Protein AF-A0A9J7IQV3-F1 (afdb_monomer)

Solvent-accessible surface area (backbone atoms only — not comparable to full-atom values): 7242 Å² total; per-residue (Å²): 132,83,75,79,78,43,65,56,56,86,80,60,80,63,69,46,52,77,72,60,91,45,40,62,63,55,51,52,43,49,49,53,50,51,53,48,32,65,75,38,66,36,47,55,73,40,44,62,68,36,52,65,79,34,48,43,85,64,58,66,72,73,53,76,78,61,89,65,82,74,87,46,57,66,56,49,51,53,48,48,41,71,74,57,49,50,78,76,55,68,69,60,57,51,48,59,64,69,67,57,77,84,69,90,73,65,92,71,80,66,83,80,86,124

Mean predicted aligned error: 13.44 Å

Organism: Spodoptera litura (NCBI:txid69820)

Structure (mmCIF, N/CA/C/O backbone):
data_AF-A0A9J7IQV3-F1
#
_entry.id   AF-A0A9J7IQV3-F1
#
loop_
_atom_site.group_PDB
_atom_site.id
_atom_site.type_symbol
_atom_site.label_atom_id
_atom_site.label_alt_id
_atom_site.label_comp_id
_atom_site.label_asym_id
_atom_site.label_entity_id
_atom_site.label_seq_id
_atom_site.pdbx_PDB_ins_code
_atom_site.Cartn_x
_atom_site.Cartn_y
_atom_site.Cartn_z
_atom_site.occupancy
_atom_site.B_iso_or_equiv
_atom_site.auth_seq_id
_atom_site.auth_comp_id
_atom_site.auth_asym_id
_atom_site.auth_atom_id
_atom_site.pdbx_PDB_model_num
ATOM 1 N N . MET A 1 1 ? -29.656 5.021 5.206 1.00 35.22 1 MET A N 1
ATOM 2 C CA . MET A 1 1 ? -28.925 3.734 5.220 1.00 35.22 1 MET A CA 1
ATOM 3 C C . MET A 1 1 ? -27.601 3.945 5.943 1.00 35.22 1 MET A C 1
ATOM 5 O O . MET A 1 1 ? -26.786 4.709 5.447 1.00 35.22 1 MET A O 1
ATOM 9 N N . ARG A 1 2 ? -27.395 3.365 7.134 1.00 43.28 2 ARG A N 1
ATOM 10 C CA . ARG A 1 2 ? -26.077 3.396 7.794 1.00 43.28 2 ARG A CA 1
ATOM 11 C C . ARG A 1 2 ? -25.187 2.390 7.064 1.00 43.28 2 ARG A C 1
ATOM 13 O O . ARG A 1 2 ? -25.469 1.198 7.131 1.00 43.28 2 ARG A O 1
ATOM 20 N N . ARG A 1 3 ? -24.167 2.850 6.331 1.00 49.25 3 ARG A N 1
ATOM 21 C CA . ARG A 1 3 ? -23.093 1.947 5.893 1.00 49.25 3 ARG A CA 1
ATOM 22 C C . ARG A 1 3 ? -22.480 1.367 7.168 1.00 49.25 3 ARG A C 1
ATOM 24 O O . ARG A 1 3 ? -22.193 2.123 8.093 1.00 49.25 3 ARG A O 1
ATOM 31 N N . ALA A 1 4 ? -22.379 0.043 7.255 1.00 53.09 4 ALA A N 1
ATOM 32 C CA . ALA A 1 4 ? -21.648 -0.589 8.341 1.00 53.09 4 ALA A CA 1
ATOM 33 C C . ALA A 1 4 ? -20.221 -0.034 8.293 1.00 53.09 4 ALA A C 1
ATOM 35 O O . ALA A 1 4 ? -19.566 -0.143 7.259 1.00 53.09 4 ALA A O 1
ATOM 36 N N . GLN A 1 5 ? -19.786 0.639 9.357 1.00 57.12 5 GLN A N 1
ATOM 37 C CA . GLN A 1 5 ? -18.410 1.108 9.457 1.00 57.12 5 GLN A CA 1
ATOM 38 C C . GLN A 1 5 ? -17.527 -0.141 9.503 1.00 57.12 5 GLN A C 1
ATOM 40 O O . GLN A 1 5 ? -17.609 -0.935 10.441 1.00 57.12 5 GLN A O 1
ATOM 45 N N . GLU A 1 6 ? -16.754 -0.366 8.449 1.00 62.66 6 GLU A N 1
ATOM 46 C CA . GLU A 1 6 ? -15.898 -1.538 8.329 1.00 62.66 6 GLU A CA 1
ATOM 47 C C . GLU A 1 6 ? -14.594 -1.273 9.069 1.00 62.66 6 GLU A C 1
ATOM 49 O O . GLU A 1 6 ? -13.750 -0.510 8.624 1.00 62.66 6 GLU A O 1
ATOM 54 N N . THR A 1 7 ? -14.422 -1.912 10.222 1.00 67.19 7 THR A N 1
ATOM 55 C CA . THR A 1 7 ? -13.228 -1.762 11.067 1.00 67.19 7 THR A CA 1
ATOM 56 C C . THR A 1 7 ? -12.096 -2.719 10.674 1.00 67.19 7 THR A C 1
ATOM 58 O O . THR A 1 7 ? -11.151 -2.912 11.434 1.00 67.19 7 THR A O 1
ATOM 61 N N . SER A 1 8 ? -12.189 -3.360 9.503 1.00 75.62 8 SER A N 1
ATOM 62 C CA . SER 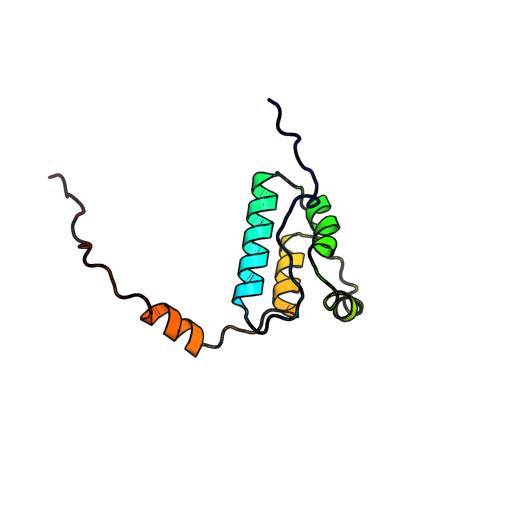A 1 8 ? -11.273 -4.414 9.060 1.00 75.62 8 SER A CA 1
ATOM 63 C C . SER A 1 8 ? -11.125 -4.454 7.534 1.00 75.62 8 SER A C 1
ATOM 65 O O . SER A 1 8 ? -12.031 -4.077 6.790 1.00 75.62 8 SER A O 1
ATOM 67 N N . PHE A 1 9 ? -10.000 -4.995 7.060 1.00 83.12 9 PHE A N 1
ATOM 68 C CA . PHE A 1 9 ? -9.679 -5.191 5.641 1.00 83.12 9 PHE A CA 1
ATOM 69 C C . PHE A 1 9 ? -10.385 -6.393 4.981 1.00 83.12 9 PHE A C 1
ATOM 71 O O . PHE A 1 9 ? -10.034 -6.775 3.867 1.00 83.12 9 PHE A O 1
ATOM 78 N N . ALA A 1 10 ? -11.392 -6.994 5.621 1.00 78.75 10 ALA A N 1
ATOM 79 C CA . ALA A 1 10 ? -12.071 -8.195 5.119 1.00 78.75 10 ALA A CA 1
ATOM 80 C C . ALA A 1 10 ? -12.665 -8.043 3.702 1.00 78.75 10 ALA A C 1
ATOM 82 O O . ALA A 1 10 ? -12.702 -9.014 2.948 1.00 78.75 10 ALA A O 1
ATOM 83 N N . LYS A 1 11 ? -13.111 -6.833 3.332 1.00 82.56 11 LYS A N 1
ATOM 84 C CA . LYS A 1 11 ? -13.643 -6.518 1.994 1.00 82.56 11 LYS A CA 1
ATOM 85 C C . LYS A 1 11 ? -12.654 -5.779 1.095 1.00 82.56 11 LYS A C 1
ATOM 87 O O . LYS A 1 11 ? -12.990 -5.470 -0.046 1.00 82.56 11 LYS A O 1
ATOM 92 N N . CYS A 1 12 ? -11.440 -5.510 1.575 1.00 82.88 12 CYS A N 1
ATOM 93 C CA . CYS A 1 12 ? -10.393 -4.958 0.732 1.00 82.88 12 CYS A CA 1
ATOM 94 C C . CYS A 1 12 ? -10.042 -5.993 -0.342 1.00 82.88 12 CYS A C 1
ATOM 96 O O . CYS A 1 12 ? -9.784 -7.159 -0.029 1.00 82.88 12 CYS A O 1
ATOM 98 N N . THR A 1 13 ? -10.052 -5.577 -1.606 1.00 84.88 13 THR A N 1
ATOM 99 C CA . THR A 1 13 ? -9.743 -6.427 -2.766 1.00 84.88 13 THR A CA 1
ATOM 100 C C . THR A 1 13 ? -8.272 -6.361 -3.167 1.00 84.88 13 THR A C 1
ATOM 102 O O . THR A 1 13 ? -7.816 -7.226 -3.912 1.00 84.88 13 THR A O 1
ATOM 105 N N . ALA A 1 14 ? -7.513 -5.387 -2.652 1.00 86.38 14 ALA A N 1
ATOM 106 C CA . ALA A 1 14 ? -6.087 -5.253 -2.920 1.00 86.38 14 ALA A CA 1
ATOM 107 C C . ALA A 1 14 ? -5.326 -6.478 -2.391 1.00 86.38 14 ALA A C 1
ATOM 109 O O . ALA A 1 14 ? -5.507 -6.900 -1.245 1.00 86.38 14 ALA A O 1
ATOM 110 N N . ARG A 1 15 ? -4.486 -7.083 -3.233 1.00 85.81 15 ARG A N 1
ATOM 111 C CA . ARG A 1 15 ? -3.671 -8.253 -2.887 1.00 85.81 15 ARG A CA 1
ATOM 112 C C . ARG A 1 15 ? -2.273 -8.082 -3.454 1.00 85.81 15 ARG A C 1
ATOM 114 O O . ARG A 1 15 ? -2.126 -7.664 -4.597 1.00 85.81 15 ARG A O 1
ATOM 121 N N . PHE A 1 16 ? -1.269 -8.455 -2.668 1.00 84.06 16 PHE A N 1
ATOM 122 C CA . PHE A 1 16 ? 0.132 -8.394 -3.071 1.00 84.06 16 PHE A CA 1
ATOM 123 C C . PHE A 1 16 ? 0.810 -9.744 -2.849 1.00 84.06 16 PHE A C 1
ATOM 125 O O . PHE A 1 16 ? 0.820 -10.262 -1.736 1.00 84.06 16 PHE A O 1
ATOM 132 N N . ASN A 1 17 ? 1.367 -10.340 -3.903 1.00 76.81 17 ASN A N 1
ATOM 133 C CA . ASN A 1 17 ? 1.967 -11.680 -3.858 1.00 76.81 17 ASN A CA 1
ATOM 134 C C . ASN A 1 17 ? 3.489 -11.682 -3.637 1.00 76.81 17 ASN A C 1
ATOM 136 O O . ASN A 1 17 ? 4.091 -12.747 -3.568 1.00 76.81 17 ASN A O 1
ATOM 140 N N . GLY A 1 18 ? 4.129 -10.512 -3.540 1.00 69.69 18 GLY A N 1
ATOM 141 C CA . GLY A 1 18 ? 5.580 -10.411 -3.350 1.00 69.69 18 GLY A CA 1
ATOM 142 C C . GLY A 1 18 ? 6.424 -10.792 -4.570 1.00 69.69 18 GLY A C 1
ATOM 143 O O . GLY A 1 18 ? 7.644 -10.671 -4.506 1.00 69.69 18 GLY A O 1
ATOM 144 N N . SER A 1 19 ? 5.808 -11.217 -5.678 1.00 64.12 19 SER A N 1
ATOM 145 C CA . SER A 1 19 ? 6.508 -11.679 -6.881 1.00 64.12 19 SER A CA 1
ATOM 146 C C . SER A 1 19 ? 6.793 -10.558 -7.886 1.00 64.12 19 SER A C 1
ATOM 148 O O . SER A 1 19 ? 7.486 -10.792 -8.882 1.00 64.12 19 SER A O 1
ATOM 150 N N . SER A 1 20 ? 6.264 -9.346 -7.674 1.00 57.78 20 SER A N 1
ATOM 151 C CA . SER A 1 20 ? 6.467 -8.256 -8.624 1.00 57.78 20 SER A CA 1
ATOM 152 C C . SER A 1 20 ? 7.927 -7.797 -8.611 1.00 57.78 20 SER A C 1
ATOM 154 O O . SER A 1 20 ? 8.440 -7.214 -7.661 1.00 57.78 20 SER A O 1
ATOM 156 N N . ARG A 1 21 ? 8.615 -8.001 -9.737 1.00 58.78 21 ARG A N 1
ATOM 157 C CA . ARG A 1 21 ? 9.895 -7.330 -10.041 1.00 58.78 21 ARG A CA 1
ATOM 158 C C . ARG A 1 21 ? 9.706 -5.842 -10.372 1.00 58.78 21 ARG A C 1
ATOM 160 O O . ARG A 1 21 ? 10.660 -5.174 -10.775 1.00 58.78 21 ARG A O 1
ATOM 167 N N . ASN A 1 22 ? 8.473 -5.348 -10.278 1.00 67.56 22 ASN A N 1
ATOM 168 C CA . ASN A 1 22 ? 8.096 -3.976 -10.545 1.00 67.56 22 ASN A CA 1
ATOM 169 C C . ASN A 1 22 ? 7.767 -3.255 -9.236 1.00 67.56 22 ASN A C 1
ATOM 171 O O . ASN A 1 22 ? 6.963 -3.744 -8.443 1.00 67.56 22 ASN A O 1
ATOM 175 N N . ALA A 1 23 ? 8.389 -2.094 -9.038 1.00 71.38 23 ALA A N 1
ATOM 176 C CA . ALA A 1 23 ? 8.120 -1.221 -7.898 1.00 71.38 23 ALA A CA 1
ATOM 177 C C . ALA A 1 23 ? 6.692 -0.654 -7.941 1.00 71.38 23 ALA A C 1
ATOM 179 O O . ALA A 1 23 ? 6.113 -0.355 -6.903 1.00 71.38 23 ALA A O 1
ATOM 180 N N . ASP A 1 24 ? 6.121 -0.549 -9.139 1.00 77.50 24 ASP A N 1
ATOM 181 C CA . ASP A 1 24 ? 4.817 0.078 -9.368 1.00 77.50 24 ASP A CA 1
ATOM 182 C C . ASP A 1 24 ? 3.692 -0.750 -8.772 1.00 77.50 24 ASP A C 1
ATOM 184 O O . ASP A 1 24 ? 2.772 -0.204 -8.184 1.00 77.50 24 ASP A O 1
ATOM 188 N N . ASP A 1 25 ? 3.799 -2.074 -8.868 1.00 80.94 25 ASP A N 1
ATOM 189 C CA . A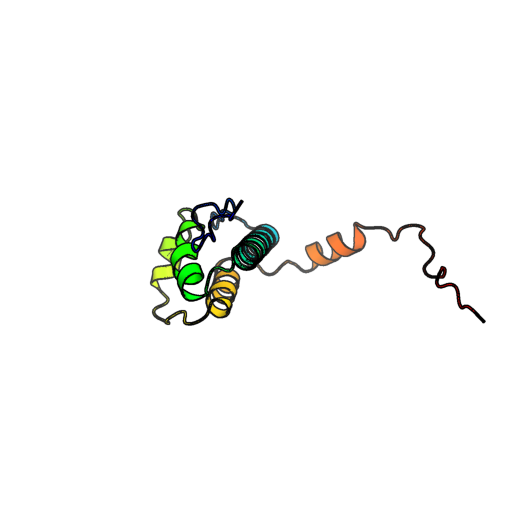SP A 1 25 ? 2.793 -2.987 -8.335 1.00 80.94 25 ASP A CA 1
ATOM 190 C C . ASP A 1 25 ? 2.759 -2.913 -6.797 1.00 80.94 25 ASP A C 1
ATOM 192 O O . ASP A 1 25 ? 1.700 -3.056 -6.186 1.00 80.94 25 ASP A O 1
ATOM 196 N N . LEU A 1 26 ? 3.915 -2.658 -6.167 1.00 83.19 26 LEU A N 1
ATOM 197 C CA . LEU A 1 26 ? 4.014 -2.441 -4.726 1.00 83.19 26 LEU A CA 1
ATOM 198 C C . LEU A 1 26 ? 3.406 -1.093 -4.322 1.00 83.19 26 LEU A C 1
ATOM 200 O O . LEU A 1 26 ? 2.616 -1.054 -3.383 1.00 83.19 26 LEU A O 1
ATOM 204 N N . GLU A 1 27 ? 3.752 -0.004 -5.012 1.00 85.56 27 GLU A N 1
ATOM 205 C CA . GLU A 1 27 ? 3.196 1.318 -4.694 1.00 85.56 27 GLU A CA 1
ATOM 206 C C . GLU A 1 27 ? 1.690 1.385 -4.981 1.00 85.56 27 GLU A C 1
ATOM 208 O O . GLU A 1 27 ? 0.949 1.878 -4.138 1.00 85.56 27 GLU A O 1
ATOM 213 N N . ALA A 1 28 ? 1.205 0.786 -6.074 1.00 86.81 28 ALA A N 1
ATOM 214 C CA . ALA A 1 28 ? -0.225 0.694 -6.374 1.00 86.81 28 ALA A CA 1
ATOM 215 C C . ALA A 1 28 ? -0.990 -0.116 -5.311 1.00 86.81 28 ALA A C 1
ATOM 217 O O . ALA A 1 28 ? -2.118 0.220 -4.946 1.00 86.81 28 ALA A O 1
ATOM 218 N N . PHE A 1 29 ? -0.380 -1.178 -4.773 1.00 88.44 29 PHE A N 1
ATOM 219 C CA . PHE A 1 29 ? -0.949 -1.921 -3.649 1.00 88.44 29 PHE A CA 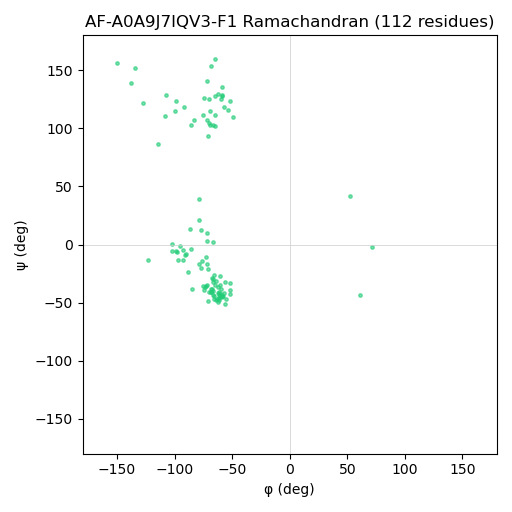1
ATOM 220 C C . PHE A 1 29 ? -1.011 -1.078 -2.366 1.00 88.44 29 PHE A C 1
ATOM 222 O O . PHE A 1 29 ? -2.027 -1.114 -1.662 1.00 88.44 29 PHE A O 1
ATOM 229 N N . ILE A 1 30 ? 0.059 -0.339 -2.052 1.00 89.19 30 ILE A N 1
ATOM 230 C CA . ILE A 1 30 ? 0.109 0.544 -0.879 1.00 89.19 30 ILE A CA 1
ATOM 231 C C . ILE A 1 30 ? -0.961 1.630 -1.006 1.00 89.19 30 ILE A C 1
ATOM 233 O O . ILE A 1 30 ? -1.780 1.761 -0.099 1.00 89.19 30 ILE A O 1
ATOM 237 N N . GLU A 1 31 ? -1.025 2.311 -2.150 1.00 89.56 31 GLU A N 1
ATOM 238 C CA . GLU A 1 31 ? -2.014 3.348 -2.447 1.00 89.56 31 GLU A CA 1
ATOM 239 C C . GLU A 1 31 ? -3.444 2.817 -2.288 1.00 89.56 31 GLU A C 1
ATOM 241 O O . GLU A 1 31 ? -4.238 3.377 -1.534 1.00 89.56 31 GLU A O 1
ATOM 246 N N . ALA A 1 32 ? -3.774 1.681 -2.912 1.00 89.06 32 ALA A N 1
ATOM 247 C CA . ALA A 1 32 ? -5.106 1.089 -2.803 1.00 89.06 32 ALA A CA 1
ATOM 248 C C . ALA A 1 32 ? -5.476 0.720 -1.352 1.00 89.06 32 ALA A C 1
ATOM 250 O O . ALA A 1 32 ? -6.637 0.833 -0.947 1.00 89.06 32 ALA A O 1
ATOM 251 N N . THR A 1 33 ? -4.496 0.284 -0.556 1.00 89.69 33 THR A N 1
ATOM 252 C CA . THR A 1 33 ? -4.700 -0.076 0.854 1.00 89.69 33 THR A CA 1
ATOM 253 C C . THR A 1 33 ? -4.882 1.164 1.734 1.00 89.69 33 THR A C 1
ATOM 255 O O . THR A 1 33 ? -5.738 1.152 2.621 1.00 89.69 33 THR A O 1
ATOM 258 N N . GLU A 1 34 ? -4.130 2.238 1.480 1.00 90.12 34 GLU A N 1
ATOM 259 C CA . GLU A 1 34 ? -4.274 3.529 2.165 1.00 90.12 34 GLU A CA 1
ATOM 260 C C . GLU A 1 34 ? -5.619 4.183 1.840 1.00 90.12 34 GLU A C 1
ATOM 262 O O . GLU A 1 34 ? -6.369 4.520 2.754 1.00 90.12 34 GLU A O 1
ATOM 267 N N . VAL A 1 35 ? -6.003 4.229 0.561 1.00 90.38 35 VAL A N 1
ATOM 268 C CA . VAL A 1 35 ? -7.313 4.742 0.132 1.00 90.38 35 VAL A CA 1
ATOM 269 C C . VAL A 1 35 ? -8.449 3.967 0.798 1.00 90.38 35 VAL A C 1
ATOM 271 O O . VAL A 1 35 ? -9.396 4.569 1.308 1.00 90.38 35 VAL A O 1
ATOM 274 N N . TYR A 1 36 ? -8.366 2.632 0.851 1.00 88.94 36 TYR A N 1
ATOM 275 C CA . TYR A 1 36 ? -9.377 1.827 1.536 1.00 88.94 36 TYR A CA 1
ATOM 276 C C . TYR A 1 36 ? -9.430 2.142 3.034 1.00 88.94 36 TYR A C 1
ATOM 278 O O . TYR A 1 36 ? -10.523 2.331 3.574 1.00 88.94 36 TYR A O 1
ATOM 286 N N . ARG A 1 37 ? -8.272 2.200 3.710 1.00 88.50 37 ARG A N 1
ATOM 287 C CA . ARG A 1 37 ? -8.164 2.524 5.143 1.00 88.50 37 ARG A CA 1
ATOM 288 C C . ARG A 1 37 ? -8.832 3.863 5.445 1.00 88.50 37 ARG A C 1
ATOM 290 O O . ARG A 1 37 ? -9.629 3.933 6.380 1.00 88.50 37 ARG A O 1
ATOM 297 N N . ASP A 1 38 ? -8.552 4.880 4.641 1.00 87.75 38 ASP A N 1
ATOM 298 C CA . ASP A 1 38 ? -9.079 6.231 4.824 1.00 87.75 38 ASP A CA 1
ATOM 299 C C . ASP A 1 38 ? -10.589 6.284 4.563 1.00 87.75 38 ASP A C 1
ATOM 301 O O . ASP A 1 38 ? -11.340 6.869 5.343 1.00 87.75 38 ASP A O 1
ATOM 305 N N . CYS A 1 39 ? -11.068 5.580 3.533 1.00 86.69 39 CYS A N 1
ATOM 306 C CA . CYS A 1 39 ? -12.499 5.486 3.228 1.00 86.69 39 CYS A CA 1
ATOM 307 C C . CYS A 1 39 ? -13.304 4.731 4.298 1.00 86.69 39 CYS A C 1
ATOM 309 O O . CYS A 1 39 ? 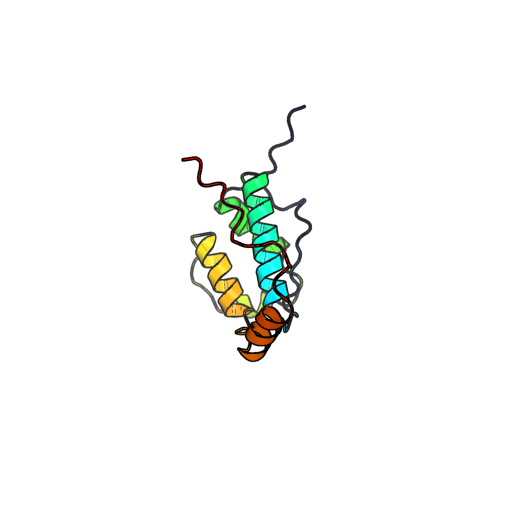-14.499 4.980 4.470 1.00 86.69 39 CYS A O 1
ATOM 311 N N . THR A 1 40 ? -12.676 3.781 4.994 1.00 85.44 40 THR A N 1
ATOM 312 C CA . THR A 1 40 ? -13.332 2.920 5.994 1.00 85.44 40 THR A CA 1
ATOM 313 C C . THR A 1 40 ? -13.038 3.335 7.435 1.00 85.44 40 THR A C 1
ATOM 315 O O . THR A 1 40 ? -13.675 2.824 8.359 1.00 85.44 40 THR A O 1
ATOM 318 N N . ASN A 1 41 ? -12.162 4.326 7.635 1.00 85.44 41 ASN A N 1
ATOM 319 C CA . ASN A 1 41 ? -11.691 4.800 8.935 1.00 85.44 41 ASN A CA 1
ATOM 320 C C . ASN A 1 41 ? -11.154 3.658 9.822 1.00 85.44 41 ASN A C 1
ATOM 322 O O . ASN A 1 41 ? -11.455 3.567 11.016 1.00 85.44 41 ASN A O 1
ATOM 326 N N . VAL A 1 42 ? -10.397 2.740 9.217 1.00 84.88 42 VAL A N 1
ATOM 327 C CA . VAL A 1 42 ? -9.745 1.638 9.935 1.00 84.88 42 VAL A CA 1
ATOM 328 C C . VAL A 1 42 ? -8.613 2.215 10.784 1.00 84.88 42 VAL A C 1
ATOM 330 O O . VAL A 1 42 ? -7.727 2.894 10.267 1.00 84.88 42 VAL A O 1
ATOM 333 N N . SER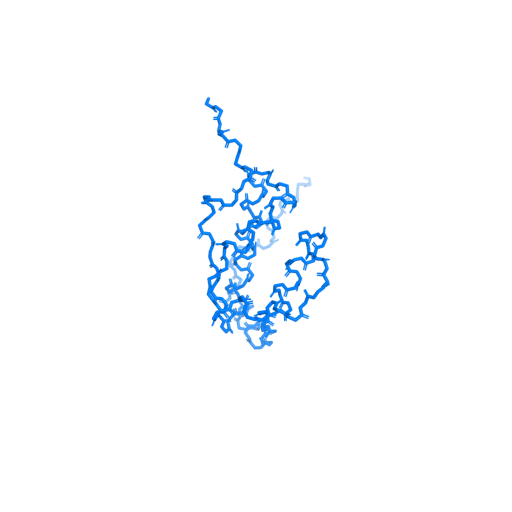 A 1 43 ? -8.621 1.938 12.092 1.00 84.88 43 SER A N 1
ATOM 334 C CA . SER A 1 43 ? -7.552 2.408 12.979 1.00 84.88 43 SER A CA 1
ATOM 335 C C . SER A 1 43 ? -6.230 1.704 12.681 1.00 84.88 43 SER A C 1
ATOM 337 O O . SER A 1 43 ? -6.221 0.551 12.251 1.00 84.88 43 SER A O 1
ATOM 339 N N . ASP A 1 44 ? -5.107 2.357 12.981 1.00 83.62 44 ASP A N 1
ATOM 340 C CA . ASP A 1 44 ? -3.766 1.795 12.767 1.00 83.62 44 ASP A CA 1
ATOM 341 C C . ASP A 1 44 ? -3.600 0.410 13.393 1.00 83.62 44 ASP A C 1
ATOM 343 O O . ASP A 1 44 ? -3.021 -0.489 12.791 1.00 83.62 44 ASP A O 1
ATOM 347 N N . GLU A 1 45 ? -4.172 0.203 14.577 1.00 84.44 45 GLU A N 1
ATOM 348 C CA . GLU A 1 45 ? -4.140 -1.077 15.279 1.00 84.44 45 GLU A CA 1
ATOM 349 C C . GLU A 1 45 ? -4.829 -2.198 14.479 1.00 84.44 45 GLU A C 1
ATOM 351 O O . GLU A 1 45 ? -4.290 -3.299 14.339 1.00 84.44 45 GLU A O 1
ATOM 356 N N . HIS A 1 46 ? -6.008 -1.920 13.916 1.00 83.31 46 HIS A N 1
ATOM 357 C CA . HIS A 1 46 ? -6.731 -2.874 13.074 1.00 83.31 46 HIS A CA 1
ATOM 358 C C . HIS A 1 46 ? -6.052 -3.041 11.715 1.00 83.31 46 HIS A C 1
ATOM 360 O O . HIS A 1 46 ? -5.985 -4.157 11.193 1.00 83.31 46 HIS A O 1
ATOM 366 N N . ALA A 1 47 ? -5.488 -1.961 11.174 1.00 86.31 47 ALA A N 1
ATOM 367 C CA . ALA A 1 47 ? -4.781 -1.979 9.910 1.00 86.31 47 ALA A CA 1
ATOM 368 C C . ALA A 1 47 ? -3.531 -2.874 9.990 1.00 86.31 47 ALA A C 1
ATOM 370 O O . ALA A 1 47 ? -3.345 -3.772 9.169 1.00 86.31 47 ALA A O 1
ATOM 371 N N . LEU A 1 48 ? -2.724 -2.719 11.043 1.00 84.38 48 LEU A N 1
ATOM 372 C CA . LEU A 1 48 ? -1.541 -3.544 11.301 1.00 84.38 48 LEU A CA 1
ATOM 373 C C . LEU A 1 48 ? -1.878 -5.034 11.449 1.00 84.38 48 LEU A C 1
ATOM 375 O O . LEU A 1 48 ? -1.127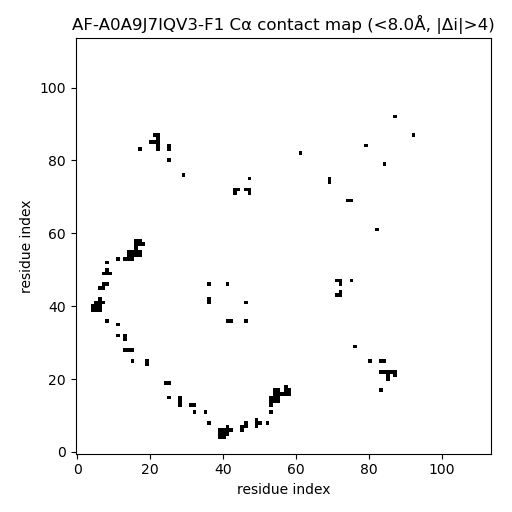 -5.887 10.970 1.00 84.38 48 LEU A O 1
ATOM 379 N N . ARG A 1 49 ? -3.011 -5.356 12.088 1.00 82.88 49 ARG A N 1
ATOM 380 C CA . ARG A 1 49 ? -3.491 -6.741 12.231 1.00 82.88 49 ARG A CA 1
ATOM 381 C C . ARG A 1 49 ? -4.018 -7.332 10.926 1.00 82.88 49 ARG A C 1
ATOM 383 O O . ARG A 1 49 ? -3.857 -8.530 10.713 1.00 82.88 49 ARG A O 1
ATOM 390 N N . GLY A 1 50 ? -4.647 -6.522 10.074 1.00 83.81 50 GLY A N 1
ATOM 391 C CA . GLY A 1 50 ? -5.257 -6.980 8.824 1.00 83.81 50 GLY A CA 1
ATOM 392 C C . GLY A 1 50 ? -4.311 -6.986 7.618 1.00 83.81 50 GLY A C 1
ATOM 393 O O . GLY A 1 50 ? -4.517 -7.776 6.703 1.00 83.81 50 GLY A O 1
ATOM 394 N N . LEU A 1 51 ? -3.243 -6.180 7.626 1.00 83.62 51 LEU A N 1
ATOM 395 C CA . LEU A 1 51 ? -2.257 -6.110 6.539 1.00 83.62 51 LEU A CA 1
ATOM 396 C C . LEU A 1 51 ? -1.689 -7.484 6.122 1.00 83.62 51 LEU A C 1
ATOM 398 O O . LEU A 1 51 ? -1.617 -7.739 4.922 1.00 83.62 51 LEU A O 1
ATOM 402 N N . PRO A 1 52 ? -1.348 -8.416 7.040 1.00 79.38 52 PRO A N 1
ATOM 403 C CA . PRO A 1 52 ? -0.875 -9.747 6.658 1.00 79.38 52 PRO A CA 1
ATOM 404 C C . PRO A 1 52 ? -1.880 -10.560 5.833 1.00 79.38 52 PRO A C 1
ATOM 406 O O . PRO A 1 52 ? -1.458 -11.401 5.049 1.00 79.38 52 PRO A O 1
ATOM 409 N N . MET A 1 53 ? -3.189 -10.313 5.973 1.00 83.69 53 MET A N 1
ATOM 410 C CA . MET A 1 53 ? -4.232 -11.008 5.202 1.00 83.69 53 MET A CA 1
ATOM 411 C C . MET A 1 53 ? -4.272 -10.569 3.730 1.00 83.69 53 MET A C 1
ATOM 413 O O . MET A 1 53 ? -4.870 -11.251 2.899 1.00 83.69 53 MET A O 1
ATOM 417 N N . LEU A 1 54 ? -3.646 -9.435 3.405 1.00 81.62 54 LEU A N 1
ATOM 418 C CA . LEU A 1 54 ? -3.558 -8.890 2.050 1.00 81.62 54 LEU A CA 1
ATOM 419 C C . LEU A 1 54 ? -2.300 -9.375 1.300 1.00 81.62 54 LEU A C 1
ATOM 421 O O . LEU A 1 54 ? -2.184 -9.154 0.093 1.00 81.62 54 LEU A O 1
ATOM 425 N N . LEU A 1 55 ? -1.377 -10.052 1.997 1.00 77.00 55 LEU A N 1
ATOM 426 C CA . LEU A 1 55 ? -0.114 -10.557 1.456 1.00 77.00 55 LEU A CA 1
ATOM 427 C C . LEU A 1 55 ? -0.235 -12.054 1.109 1.00 77.00 55 LEU A C 1
ATOM 429 O O . LEU A 1 55 ? -0.543 -12.873 1.972 1.00 77.00 55 LEU A O 1
ATOM 433 N N . VAL A 1 56 ? 0.031 -12.436 -0.142 1.00 69.56 56 VAL A N 1
ATOM 434 C CA . VAL A 1 56 ? -0.108 -13.816 -0.640 1.00 69.56 56 VAL A CA 1
ATOM 435 C C . VAL A 1 56 ? 1.255 -14.538 -0.675 1.00 69.56 56 VAL A C 1
ATOM 437 O O . VAL A 1 56 ? 2.151 -14.183 -1.429 1.00 69.56 56 VAL A O 1
ATOM 440 N N . VAL A 1 57 ? 1.359 -15.576 0.163 1.00 56.44 57 VAL A N 1
ATOM 441 C CA . VAL A 1 57 ? 2.240 -16.773 0.169 1.00 56.44 57 VAL A CA 1
ATOM 442 C C . VAL A 1 57 ? 3.779 -16.626 0.256 1.00 56.44 57 VAL A C 1
ATOM 444 O O . VAL A 1 57 ? 4.350 -17.327 1.086 1.00 56.44 57 VAL A O 1
ATOM 447 N N . GLU A 1 58 ? 4.493 -15.731 -0.437 1.00 49.97 58 GLU A N 1
ATOM 448 C CA . GLU A 1 58 ? 5.983 -15.670 -0.319 1.00 49.97 58 GLU A CA 1
ATOM 449 C C . GLU A 1 58 ? 6.521 -14.599 0.653 1.00 49.97 58 GLU A C 1
ATOM 451 O O . GLU A 1 58 ? 7.708 -14.568 0.985 1.00 49.97 58 GLU A O 1
ATOM 456 N N . ALA A 1 59 ? 5.647 -13.750 1.199 1.00 49.97 59 ALA A N 1
ATOM 457 C CA . ALA A 1 59 ? 6.025 -12.709 2.160 1.00 49.97 59 ALA A CA 1
ATOM 458 C C . ALA A 1 59 ? 6.243 -13.225 3.601 1.00 49.97 59 ALA A C 1
ATOM 460 O O . ALA A 1 59 ? 6.853 -12.538 4.425 1.00 49.97 59 ALA A O 1
ATOM 461 N N . ALA A 1 60 ? 5.758 -14.431 3.921 1.00 46.75 60 ALA A N 1
ATOM 462 C CA . ALA A 1 60 ? 5.752 -14.970 5.282 1.00 46.75 60 ALA A CA 1
ATOM 463 C C . ALA A 1 60 ? 7.147 -15.404 5.777 1.00 46.75 60 ALA A C 1
ATOM 465 O O . ALA A 1 60 ? 7.479 -15.176 6.940 1.00 46.75 60 ALA A O 1
ATOM 466 N N . VAL A 1 61 ? 7.992 -15.959 4.897 1.00 48.53 61 VAL A N 1
ATOM 467 C CA . VAL A 1 61 ? 9.324 -16.489 5.259 1.00 48.53 61 VAL A CA 1
ATOM 468 C C . VAL A 1 61 ? 10.341 -15.367 5.504 1.00 48.53 61 VAL A C 1
ATOM 470 O O . VAL A 1 61 ? 11.138 -15.438 6.437 1.00 48.53 61 VAL A O 1
ATOM 473 N N . ARG A 1 62 ? 10.273 -14.260 4.749 1.00 49.41 62 ARG A N 1
ATOM 474 C CA . ARG A 1 62 ? 11.184 -13.109 4.926 1.00 49.41 62 ARG A CA 1
ATOM 475 C C . ARG A 1 62 ? 10.915 -12.325 6.221 1.00 49.41 62 ARG A C 1
ATOM 477 O O . ARG A 1 62 ? 11.800 -11.641 6.728 1.00 49.41 62 ARG A O 1
ATOM 484 N N . ARG A 1 63 ? 9.709 -12.450 6.789 1.00 50.91 63 ARG A N 1
ATOM 485 C CA . ARG A 1 63 ? 9.291 -11.772 8.028 1.00 50.91 63 ARG A CA 1
ATOM 486 C C . ARG A 1 63 ? 9.879 -12.400 9.299 1.00 50.91 63 ARG A C 1
ATOM 488 O O . ARG A 1 63 ? 9.840 -11.771 10.352 1.00 50.91 63 ARG A O 1
ATOM 495 N N . GLN A 1 64 ? 10.449 -13.606 9.226 1.00 47.50 64 GLN A N 1
ATOM 496 C CA . GLN A 1 64 ? 10.914 -14.334 10.415 1.00 47.50 64 GLN A CA 1
ATOM 497 C C . GLN A 1 64 ? 12.202 -13.755 11.042 1.00 47.50 64 G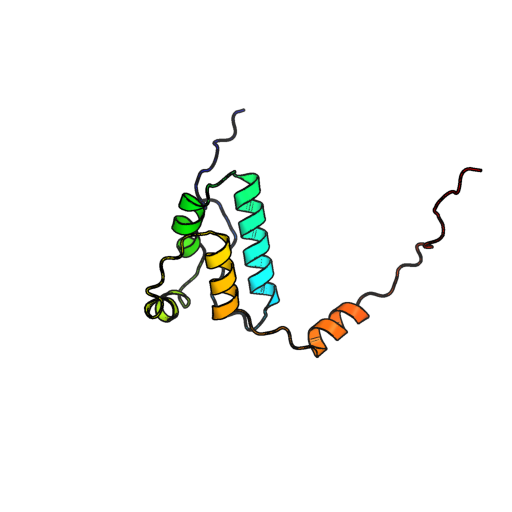LN A C 1
ATOM 499 O O . GLN A 1 64 ? 12.548 -14.110 12.167 1.00 47.50 64 GLN A O 1
ATOM 504 N N . GLY A 1 65 ? 12.883 -12.822 10.360 1.00 47.66 65 GLY A N 1
ATOM 505 C CA . GLY A 1 65 ? 14.095 -12.152 10.853 1.00 47.66 65 GLY A CA 1
ATOM 506 C C . GLY A 1 65 ? 13.881 -10.826 11.597 1.00 47.66 65 GLY A C 1
ATOM 507 O O . GLY A 1 65 ? 14.847 -10.260 12.099 1.00 47.66 65 GLY A O 1
ATOM 508 N N . VAL A 1 66 ? 12.653 -10.302 11.685 1.00 51.50 66 VAL A N 1
ATOM 509 C CA . VAL A 1 66 ? 12.404 -8.946 12.209 1.00 51.50 66 VAL A CA 1
ATOM 510 C C . VAL A 1 66 ? 11.600 -9.013 13.511 1.00 51.50 66 VAL A C 1
ATOM 512 O O . VAL A 1 66 ? 10.379 -8.909 13.523 1.00 51.50 66 VAL A O 1
ATOM 515 N N . LYS A 1 67 ? 12.311 -9.168 14.635 1.00 48.25 67 LYS A N 1
ATOM 516 C CA . LYS A 1 67 ? 11.793 -9.028 16.013 1.00 48.25 67 LYS A CA 1
ATOM 517 C C . LYS A 1 67 ? 11.651 -7.561 16.462 1.00 48.25 67 LYS A C 1
ATOM 519 O O . LYS A 1 67 ? 11.660 -7.283 17.655 1.00 48.25 67 LYS A O 1
ATOM 524 N N . SER A 1 68 ? 11.562 -6.597 15.548 1.00 52.38 68 SER A N 1
ATOM 525 C CA . SER A 1 68 ? 11.240 -5.217 15.925 1.00 52.38 68 SER A CA 1
ATOM 526 C C . SER A 1 68 ? 9.733 -5.031 15.842 1.00 52.38 68 SER A C 1
ATOM 528 O O . SER A 1 68 ? 9.149 -5.189 14.770 1.00 52.38 68 SER A O 1
ATOM 530 N N . SER A 1 69 ? 9.1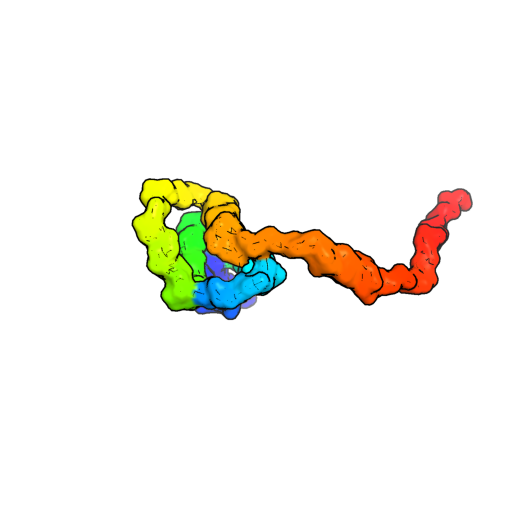18 -4.720 16.979 1.00 57.56 69 SER A N 1
ATOM 531 C CA . SER A 1 69 ? 7.720 -4.316 17.088 1.00 57.56 69 SER A CA 1
ATOM 532 C C . SER A 1 69 ? 7.412 -3.220 16.067 1.00 57.56 69 SER A C 1
ATOM 534 O O . SER A 1 69 ? 7.893 -2.098 16.208 1.00 57.56 69 SER A O 1
ATOM 536 N N . ILE A 1 70 ? 6.632 -3.542 15.037 1.00 62.47 70 ILE A N 1
ATOM 537 C CA . ILE A 1 70 ? 6.036 -2.535 14.160 1.00 62.47 70 ILE A CA 1
ATOM 538 C C . ILE A 1 70 ? 4.974 -1.831 15.005 1.00 62.47 70 ILE A C 1
ATOM 540 O O . ILE A 1 70 ? 3.944 -2.427 15.315 1.00 62.47 70 ILE A O 1
ATOM 544 N N . THR A 1 71 ? 5.262 -0.611 15.452 1.00 71.56 71 THR A N 1
ATOM 545 C CA . THR A 1 71 ? 4.382 0.155 16.352 1.00 71.56 71 THR A CA 1
ATOM 546 C C . THR A 1 71 ? 3.487 1.146 15.616 1.00 71.56 71 THR A C 1
ATOM 548 O O . THR A 1 71 ? 2.531 1.637 16.208 1.00 71.56 71 THR A O 1
ATOM 551 N N . SER A 1 72 ? 3.758 1.425 14.337 1.00 83.69 72 SER A N 1
ATOM 552 C CA . SER A 1 72 ? 2.978 2.358 13.524 1.00 83.69 72 SER A CA 1
ATOM 553 C C . SER A 1 72 ? 2.674 1.798 12.138 1.00 83.69 72 SER A C 1
ATOM 555 O O . SER A 1 72 ? 3.434 1.002 11.579 1.00 83.69 72 SER A O 1
ATOM 557 N N . TRP A 1 73 ? 1.554 2.248 11.569 1.00 84.62 73 TRP A N 1
ATOM 558 C CA . TRP A 1 73 ? 1.169 1.933 10.194 1.00 84.62 73 TRP A CA 1
ATOM 559 C C . TRP A 1 73 ? 2.250 2.363 9.190 1.00 84.62 73 TRP A C 1
ATOM 561 O O . TRP A 1 73 ? 2.627 1.599 8.303 1.00 84.62 73 TRP A O 1
ATOM 571 N N . THR A 1 74 ? 2.837 3.542 9.395 1.00 85.19 74 THR A N 1
ATOM 572 C CA . THR A 1 74 ? 3.905 4.086 8.549 1.00 85.19 74 THR A CA 1
ATOM 573 C C . THR A 1 74 ? 5.163 3.211 8.547 1.00 85.19 74 THR A C 1
ATOM 575 O O . THR A 1 74 ? 5.722 2.962 7.479 1.00 85.19 74 THR A O 1
ATOM 578 N N . ASP A 1 75 ? 5.589 2.688 9.706 1.00 82.88 75 ASP A N 1
ATOM 579 C CA . ASP A 1 75 ? 6.740 1.771 9.792 1.00 82.88 75 ASP A CA 1
ATOM 580 C C . ASP A 1 75 ? 6.444 0.448 9.063 1.00 82.88 75 ASP A C 1
ATOM 582 O O . ASP A 1 75 ? 7.311 -0.123 8.400 1.00 82.88 75 ASP A O 1
ATOM 586 N N . ALA A 1 76 ? 5.190 -0.019 9.098 1.00 82.69 76 ALA A N 1
ATOM 587 C CA . ALA A 1 76 ? 4.771 -1.202 8.349 1.00 82.69 76 ALA A CA 1
ATOM 588 C C . ALA A 1 76 ? 4.947 -1.016 6.833 1.00 82.69 76 ALA A C 1
ATOM 590 O O . ALA A 1 76 ? 5.507 -1.892 6.169 1.00 82.69 76 ALA A O 1
ATOM 591 N N . LEU A 1 77 ? 4.520 0.132 6.296 1.00 85.81 77 LEU A N 1
ATOM 592 C CA . LEU A 1 77 ? 4.658 0.459 4.875 1.00 85.81 77 LEU A CA 1
ATOM 593 C C . LEU A 1 77 ? 6.121 0.674 4.472 1.00 85.81 77 LEU A C 1
ATOM 595 O O . LEU A 1 77 ? 6.549 0.186 3.427 1.00 85.81 77 LEU A O 1
ATOM 599 N N . GLN A 1 78 ? 6.919 1.350 5.305 1.00 81.88 78 GLN A N 1
ATOM 600 C CA . GLN A 1 78 ? 8.356 1.523 5.058 1.00 81.88 78 GLN A CA 1
ATOM 601 C C . GLN A 1 78 ? 9.093 0.185 5.006 1.00 81.88 78 GLN A C 1
ATOM 603 O O . GLN A 1 78 ? 9.932 -0.027 4.131 1.00 81.88 78 GLN A O 1
ATOM 608 N N . ARG A 1 79 ? 8.753 -0.757 5.888 1.00 78.12 79 ARG A N 1
ATOM 609 C CA . ARG A 1 79 ? 9.316 -2.112 5.843 1.00 78.12 79 ARG A CA 1
ATOM 610 C C . ARG A 1 79 ? 8.861 -2.878 4.617 1.00 78.12 79 ARG A C 1
ATOM 612 O O . ARG A 1 79 ? 9.675 -3.581 4.028 1.00 78.12 79 ARG A O 1
ATOM 619 N N . LEU A 1 80 ? 7.604 -2.724 4.205 1.00 80.12 80 LEU A N 1
ATOM 620 C CA . LEU A 1 80 ? 7.109 -3.334 2.973 1.00 80.12 80 LEU A CA 1
ATOM 621 C C . LEU A 1 80 ? 7.923 -2.842 1.761 1.00 80.12 80 LEU A C 1
ATOM 623 O O . LEU A 1 80 ? 8.405 -3.658 0.975 1.00 80.12 80 LEU A O 1
ATOM 627 N N . ARG A 1 81 ? 8.191 -1.531 1.690 1.00 82.19 81 ARG A N 1
ATOM 628 C CA . ARG A 1 81 ? 9.096 -0.915 0.703 1.00 82.19 81 ARG A CA 1
ATOM 629 C C . ARG A 1 81 ? 10.534 -1.413 0.827 1.00 82.19 81 ARG A C 1
ATOM 631 O O . ARG A 1 81 ? 11.147 -1.730 -0.179 1.00 82.19 81 ARG A O 1
ATOM 638 N N . GLY A 1 82 ? 11.071 -1.568 2.034 1.00 75.62 82 GLY A N 1
ATOM 639 C CA . GLY A 1 82 ? 12.416 -2.124 2.227 1.00 75.62 82 GLY A CA 1
ATOM 640 C C . GLY A 1 82 ? 12.538 -3.608 1.849 1.00 75.62 82 GLY A C 1
ATOM 641 O O . GLY A 1 82 ? 13.610 -4.065 1.460 1.00 75.62 82 GLY A O 1
ATOM 642 N N . MET A 1 83 ? 11.452 -4.376 1.961 1.00 74.62 83 MET A N 1
ATOM 643 C CA . MET A 1 83 ? 11.433 -5.812 1.668 1.00 74.62 83 MET A CA 1
ATOM 644 C C . MET A 1 83 ? 11.209 -6.121 0.186 1.00 74.62 83 MET A C 1
ATOM 646 O O . MET A 1 83 ? 11.806 -7.075 -0.315 1.00 74.62 83 MET A O 1
ATOM 650 N N . PHE A 1 84 ? 10.347 -5.349 -0.481 1.00 73.69 84 PHE A N 1
ATOM 651 C CA . PHE A 1 84 ? 9.871 -5.624 -1.843 1.00 73.69 84 PHE A CA 1
ATOM 652 C C . PHE A 1 84 ? 10.133 -4.489 -2.834 1.00 73.69 84 PHE A C 1
ATOM 654 O O . PHE A 1 84 ? 10.015 -4.690 -4.041 1.00 73.69 84 PHE A O 1
ATOM 661 N N . GLY A 1 85 ? 10.493 -3.301 -2.353 1.00 69.62 85 GLY A N 1
ATOM 662 C CA . GLY A 1 85 ? 10.842 -2.173 -3.201 1.00 69.62 85 GLY A CA 1
ATOM 663 C C . GLY A 1 85 ? 12.159 -2.449 -3.908 1.00 69.62 85 GLY A C 1
ATOM 664 O O . GLY A 1 85 ? 13.239 -2.329 -3.333 1.00 69.62 85 GLY A O 1
ATOM 665 N N . VAL A 1 86 ? 12.076 -2.807 -5.185 1.00 65.06 86 VAL A N 1
ATOM 666 C CA . VAL A 1 86 ? 13.207 -2.655 -6.097 1.00 65.06 86 VAL A CA 1
ATOM 667 C C . VAL A 1 86 ? 13.308 -1.158 -6.395 1.00 65.06 86 VAL A C 1
ATOM 669 O O . VAL A 1 86 ? 12.304 -0.580 -6.812 1.00 65.06 86 VAL A O 1
ATOM 672 N N . PRO A 1 87 ? 14.465 -0.497 -6.208 1.00 63.31 87 PRO A N 1
ATOM 673 C CA . PRO A 1 87 ? 14.623 0.885 -6.643 1.00 63.31 87 PRO A CA 1
ATOM 674 C C . PRO A 1 87 ? 14.205 0.991 -8.112 1.00 63.31 87 PRO A C 1
ATOM 676 O O . PRO A 1 87 ? 14.740 0.245 -8.938 1.00 63.31 87 PRO A O 1
ATOM 679 N N . ARG A 1 88 ? 13.243 1.869 -8.450 1.00 62.47 88 ARG A N 1
ATOM 680 C CA . ARG A 1 88 ? 12.879 2.127 -9.855 1.00 62.47 88 ARG A CA 1
ATOM 681 C C . ARG A 1 88 ? 14.174 2.489 -10.590 1.00 62.47 88 ARG A C 1
ATOM 683 O O . ARG A 1 88 ? 14.781 3.508 -10.256 1.00 62.47 88 ARG A O 1
ATOM 690 N N . PRO A 1 89 ? 14.634 1.685 -11.563 1.00 66.12 89 PRO A N 1
ATOM 691 C CA . PRO A 1 89 ? 15.824 2.037 -12.315 1.00 66.12 89 PRO A CA 1
ATOM 692 C C . PRO A 1 89 ? 15.596 3.380 -13.008 1.00 66.12 89 PRO A C 1
ATOM 694 O O . PRO A 1 89 ? 14.536 3.576 -13.607 1.00 66.12 89 PRO A O 1
ATOM 697 N N . GLY A 1 90 ? 16.577 4.285 -12.961 1.00 71.94 90 GLY A N 1
ATOM 698 C CA . GLY A 1 90 ? 16.422 5.650 -13.481 1.00 71.94 90 GLY A CA 1
ATOM 699 C C . GLY A 1 90 ? 15.904 5.710 -14.924 1.00 71.94 90 GLY A C 1
ATOM 700 O O . GLY A 1 90 ? 15.103 6.577 -15.255 1.00 71.94 90 GLY A O 1
ATOM 701 N N . TYR A 1 91 ? 16.255 4.730 -15.764 1.00 72.62 91 TYR A N 1
ATOM 702 C CA . TYR A 1 91 ? 15.768 4.658 -17.145 1.00 72.62 91 TYR A CA 1
ATOM 703 C C . TYR A 1 91 ? 14.244 4.465 -17.259 1.00 72.62 91 TYR A C 1
ATOM 705 O O . TYR A 1 91 ? 13.654 4.950 -18.219 1.00 72.62 91 TYR A O 1
ATOM 713 N N . LYS A 1 92 ? 13.591 3.779 -16.306 1.00 69.25 92 LYS A N 1
ATOM 714 C CA . LYS A 1 92 ? 12.124 3.634 -16.300 1.00 69.25 92 LYS A CA 1
ATOM 715 C C . LYS A 1 92 ? 11.448 4.964 -15.977 1.00 69.25 92 LYS A C 1
ATOM 717 O O . LYS A 1 92 ? 10.487 5.322 -16.639 1.00 69.25 92 LYS A O 1
ATOM 722 N N . ILE A 1 93 ? 12.003 5.709 -15.018 1.00 76.56 93 ILE A N 1
ATOM 723 C CA . ILE A 1 93 ? 11.524 7.045 -14.636 1.00 76.56 93 ILE A CA 1
ATOM 724 C C . ILE A 1 93 ? 11.624 7.995 -15.831 1.00 76.56 93 ILE A C 1
ATOM 726 O O . ILE A 1 93 ? 10.656 8.667 -16.169 1.00 76.56 93 ILE A O 1
ATOM 730 N N . LEU A 1 94 ? 12.776 8.004 -16.506 1.00 79.38 94 LEU A N 1
ATOM 731 C CA . LEU A 1 94 ? 12.970 8.820 -17.702 1.00 79.38 94 LEU A CA 1
ATOM 732 C C . LEU A 1 94 ? 11.988 8.425 -18.809 1.00 79.38 94 LEU A C 1
ATOM 734 O O . LEU A 1 94 ? 11.386 9.298 -19.422 1.00 79.38 94 LEU A O 1
ATOM 738 N N . ARG A 1 95 ? 11.775 7.123 -19.034 1.00 80.88 95 ARG A N 1
ATOM 739 C CA . ARG A 1 95 ? 10.814 6.654 -20.036 1.00 80.88 95 ARG A CA 1
ATOM 740 C C . ARG A 1 95 ? 9.394 7.137 -19.744 1.00 80.88 95 ARG A C 1
ATOM 742 O O . ARG A 1 95 ? 8.731 7.557 -20.678 1.00 80.88 95 ARG A O 1
ATOM 749 N N . ASP A 1 96 ? 8.945 7.093 -18.492 1.00 78.94 96 ASP A N 1
ATOM 750 C CA . ASP A 1 96 ? 7.600 7.548 -18.115 1.00 78.94 96 ASP A CA 1
ATOM 751 C C . ASP A 1 96 ? 7.444 9.068 -18.308 1.00 78.94 96 ASP A C 1
ATOM 753 O O . ASP A 1 96 ? 6.451 9.512 -18.878 1.00 78.94 96 ASP A O 1
ATOM 757 N N . ILE A 1 97 ? 8.448 9.860 -17.902 1.00 82.56 97 ILE A N 1
ATOM 758 C CA . ILE A 1 97 ? 8.452 11.326 -18.075 1.00 82.56 97 ILE A CA 1
ATOM 759 C C . ILE A 1 97 ? 8.341 11.703 -19.555 1.00 82.56 97 ILE A C 1
ATOM 761 O O . ILE A 1 97 ? 7.555 12.573 -19.913 1.00 82.56 97 ILE A O 1
ATOM 765 N N . PHE A 1 98 ? 9.107 11.038 -20.420 1.00 82.69 98 PHE A N 1
ATOM 766 C CA . PHE A 1 98 ? 9.109 11.325 -21.855 1.00 82.69 98 PHE A CA 1
ATOM 767 C C . PHE A 1 98 ? 8.011 10.593 -22.639 1.00 82.69 98 PHE A C 1
ATOM 769 O O . PHE A 1 98 ? 7.884 10.815 -23.839 1.00 82.69 98 PHE A O 1
ATOM 776 N N . ALA A 1 99 ? 7.222 9.721 -22.004 1.00 83.62 99 ALA A N 1
ATOM 777 C CA . ALA A 1 99 ? 6.127 9.015 -22.673 1.00 83.62 99 ALA A CA 1
ATOM 778 C C . ALA A 1 99 ? 4.891 9.898 -22.894 1.00 83.62 99 ALA A C 1
ATOM 780 O O . ALA A 1 99 ? 4.057 9.563 -23.732 1.00 83.62 99 ALA A O 1
ATOM 781 N N . THR A 1 100 ? 4.758 10.995 -22.144 1.00 77.00 100 THR A N 1
ATOM 782 C CA . THR A 1 100 ? 3.614 11.906 -22.251 1.00 77.00 100 THR A CA 1
ATOM 783 C C . THR A 1 100 ? 4.064 13.206 -22.904 1.00 77.0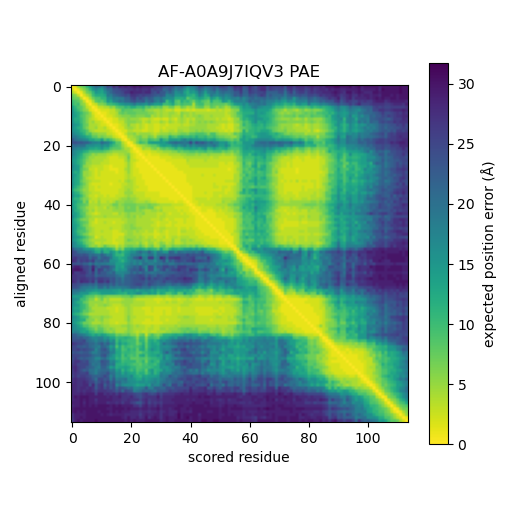0 100 THR A C 1
ATOM 785 O O . THR A 1 100 ? 4.816 13.975 -22.309 1.00 77.00 100 THR A O 1
ATOM 788 N N . GLU A 1 101 ? 3.611 13.456 -24.131 1.00 79.69 101 GLU A N 1
ATOM 789 C CA . GLU A 1 101 ? 3.781 14.760 -24.774 1.00 79.69 101 GLU A CA 1
ATOM 790 C C . GLU A 1 101 ? 2.861 15.787 -24.099 1.00 79.69 101 GLU A C 1
ATOM 792 O O . GLU A 1 101 ? 1.724 15.477 -23.734 1.00 79.69 101 GLU A O 1
ATOM 797 N N . GLN A 1 102 ? 3.354 17.012 -23.908 1.00 74.69 102 GLN A N 1
ATOM 798 C CA . GLN A 1 102 ? 2.544 18.110 -23.382 1.00 74.69 102 GLN A CA 1
ATOM 799 C C . GLN A 1 102 ? 1.341 18.339 -24.313 1.00 74.69 102 GLN A C 1
ATOM 801 O O . GLN A 1 102 ? 1.511 18.473 -25.527 1.00 74.69 102 GLN A O 1
ATOM 806 N N . ASN A 1 103 ? 0.126 18.370 -23.756 1.00 69.50 103 ASN A N 1
ATOM 807 C CA . ASN A 1 103 ? -1.077 18.646 -24.539 1.00 69.50 103 ASN A CA 1
ATOM 808 C C . ASN A 1 103 ? -1.043 20.088 -25.089 1.00 69.50 103 ASN A C 1
ATOM 810 O O . ASN A 1 103 ? -0.331 20.957 -24.591 1.00 69.50 103 ASN A O 1
ATOM 814 N N . SER A 1 104 ? -1.828 20.365 -26.132 1.00 66.56 104 SER A N 1
ATOM 815 C CA . SER A 1 104 ? -1.911 21.702 -26.739 1.00 66.56 104 SER A CA 1
ATOM 816 C C . SER A 1 104 ? -2.657 22.727 -25.874 1.00 66.56 104 SER A C 1
ATOM 818 O O . SER A 1 104 ? -3.019 23.794 -26.371 1.00 66.56 104 SER A O 1
ATOM 820 N N . GLU A 1 105 ? -2.969 22.389 -24.621 1.00 66.62 105 GLU A N 1
ATOM 821 C CA . GLU A 1 105 ? -3.655 23.278 -23.698 1.00 66.62 105 GLU A CA 1
ATOM 822 C C . GLU A 1 105 ? -2.660 24.365 -23.297 1.00 66.62 105 GLU A C 1
ATOM 824 O O . GLU A 1 105 ? -1.639 24.134 -22.646 1.00 66.62 105 GLU A O 1
ATOM 829 N N . ARG A 1 106 ? -2.905 25.558 -23.830 1.00 60.97 106 ARG A N 1
ATOM 830 C CA . ARG A 1 106 ? -2.049 26.720 -23.645 1.00 60.97 106 ARG A CA 1
ATOM 831 C C . ARG A 1 106 ? -1.975 27.027 -22.150 1.00 60.97 106 ARG A C 1
ATOM 833 O O . ARG A 1 106 ? -2.999 27.267 -21.523 1.00 60.97 106 ARG A O 1
ATOM 840 N N . ALA A 1 107 ? -0.767 27.105 -21.598 1.00 58.66 107 ALA A N 1
ATOM 841 C CA . ALA A 1 107 ? -0.543 27.510 -20.207 1.00 58.66 107 ALA A CA 1
ATOM 842 C C . ALA A 1 107 ? -0.903 28.991 -19.927 1.00 58.66 107 ALA A C 1
ATOM 844 O O . ALA A 1 107 ? -0.734 29.466 -18.805 1.00 58.66 107 ALA A O 1
ATOM 845 N N . ASP A 1 108 ? -1.401 29.710 -20.939 1.00 61.88 108 ASP A N 1
ATOM 846 C CA . ASP A 1 108 ? -1.622 31.156 -20.937 1.00 61.88 108 ASP A CA 1
ATOM 847 C C . ASP A 1 108 ? -3.089 31.544 -20.653 1.00 61.88 108 ASP A C 1
ATOM 849 O O . ASP A 1 108 ? -3.376 32.728 -20.494 1.00 61.88 108 ASP A O 1
ATOM 853 N N . ASP A 1 109 ? -4.023 30.586 -20.557 1.00 57.53 109 ASP A N 1
ATOM 854 C CA . ASP A 1 109 ? -5.454 30.842 -20.285 1.00 57.53 109 ASP A CA 1
ATOM 855 C C . ASP A 1 109 ? -5.736 31.121 -18.792 1.00 57.53 109 ASP A C 1
ATOM 857 O O . ASP A 1 109 ? -6.746 30.708 -18.220 1.00 57.53 109 ASP A O 1
ATOM 861 N N . VAL A 1 110 ? -4.847 31.867 -18.136 1.00 60.94 110 VAL A N 1
ATOM 862 C CA . VAL A 1 110 ? -5.193 32.584 -16.907 1.00 60.94 110 VAL A CA 1
ATOM 863 C C . VAL A 1 110 ? -5.781 33.922 -17.353 1.00 60.94 110 VAL A C 1
ATOM 865 O O . VAL A 1 110 ? -5.014 34.807 -17.738 1.00 60.94 110 VAL A O 1
ATOM 868 N N . PRO A 1 111 ? -7.114 34.123 -17.335 1.00 57.94 111 PRO A N 1
ATOM 869 C CA . PRO A 1 111 ? -7.675 35.435 -17.608 1.00 57.94 111 PRO A CA 1
ATOM 870 C C . PRO A 1 111 ? -7.219 36.377 -16.495 1.00 57.94 111 PRO A C 1
ATOM 872 O O . PRO A 1 111 ? -7.726 36.350 -15.372 1.00 57.94 111 PRO A O 1
ATOM 875 N N . ILE A 1 112 ? -6.223 37.203 -16.803 1.00 62.47 112 ILE A N 1
ATOM 876 C CA . ILE A 1 112 ? -5.856 38.341 -15.974 1.00 62.47 112 ILE A CA 1
ATOM 877 C C . ILE A 1 112 ? -6.998 39.345 -16.151 1.00 62.47 112 ILE A C 1
ATOM 879 O O . ILE A 1 112 ? -7.026 40.103 -17.117 1.00 62.47 112 ILE A O 1
ATOM 883 N N . TYR A 1 113 ? -7.989 39.293 -15.261 1.00 58.19 113 TYR A N 1
ATOM 884 C CA . TYR A 1 113 ? -8.991 40.349 -15.142 1.00 58.19 113 TYR A CA 1
ATOM 885 C C . TYR A 1 113 ? -8.280 41.615 -14.636 1.00 58.19 113 TYR A C 1
ATOM 887 O O . TYR A 1 113 ? -7.929 41.694 -13.458 1.00 58.19 113 TYR A O 1
ATOM 895 N N . LEU A 1 114 ? -8.031 42.558 -15.551 1.00 55.62 114 LEU A N 1
ATOM 896 C CA . LEU A 1 114 ? -7.685 43.957 -15.271 1.00 55.62 114 LEU A CA 1
ATOM 897 C C . LEU A 1 114 ? -8.949 44.817 -15.313 1.00 55.62 114 LEU A C 1
ATOM 899 O O . LEU A 1 114 ? -9.753 44.620 -16.254 1.00 55.62 114 LEU A O 1
#

Secondary structure (DSSP, 8-state):
-------SGGG----B-S--S-HHHHHHHHHHHHHHHHHHT--HHHHHHHGGGGB-SSHHHHGGG--S---SHHHHHHHHHHHH-----HHHHHHHHHHSPPPS--TT------

pLDDT: mean 72.72, std 13.51, range [35.22, 90.38]

Foldseek 3Di:
DDDPLDQACPVQPQAAALPDPDLVSLVVSVVSLVVVCVVSVHDQVRSVVRVVVRYHDPVPVVVPPDPDPPPGPVSVSVVSCVSRPDPPPVVVVVCVVVVDDDDPPDPPPPPPDD

Nearest PDB structures (foldseek):
  6s7x-assembly1_B  TM=7.103E-01  e=2.847E-05  Drosophila melanogaster
  6taq-assembly1_B  TM=7.499E-01  e=2.224E-05  Drosophila melanogaster
  6taq-assembly1_A  TM=7.390E-01  e=4.123E-05  Drosophila melanogaster
  6tap-assembly1_C  TM=7.106E-01  e=4.666E-05  Drosophila melanogaster
  7r1z-assembly1_A  TM=6.453E-01  e=4.350E-01  Rattus norvegicus

Radius of gyration: 19.4 Å; Cα contacts (8 Å, |Δi|>4): 77; chains: 1; bounding box: 45×61×44 Å

Sequence (114 aa):
MRRAQETSFAKCTARFNGSSRNADDLEAFIEATEVYRDCTNVSDEHALRGLPMLLVVEAAVRRQGVKSSITSWTDALQRLRGMFGVPRPGYKILRDIFATEQNSERADDVPIYL